Protein AF-A0A9P9IA13-F1 (afdb_monomer_lite)

Organism: NCBI:txid1079267

Sequence (174 aa):
MMLQALDARPAVLAGAAALLLTTWLVVSTIRQYVRLRHIKGPPMAGLTQAWLIRCVGSGRTHLDLWEVCQKTAPHSYMHLPFRDVARVGPNDLITSDPELMKRMLNVRTHYKRSAWYDAMRLDPTKDNVLSQRNDELHASTRSKMAAGYSGKEVDDLEPRIDARATDGKAHCEN

Structure (mmCIF, N/CA/C/O backbone):
data_AF-A0A9P9IA13-F1
#
_entry.id   AF-A0A9P9IA13-F1
#
loop_
_atom_site.group_PDB
_atom_site.id
_atom_site.type_symbol
_atom_site.label_atom_id
_atom_site.label_alt_id
_atom_site.label_comp_id
_atom_site.label_asym_id
_atom_site.label_entity_id
_atom_site.label_seq_id
_atom_site.pdbx_PDB_ins_code
_atom_site.Cartn_x
_atom_site.Cartn_y
_atom_site.Cartn_z
_atom_site.occupancy
_atom_site.B_iso_or_equiv
_atom_site.auth_seq_id
_atom_site.auth_comp_id
_atom_site.auth_asym_id
_atom_site.auth_atom_id
_atom_site.pdbx_PDB_model_num
ATOM 1 N N . MET A 1 1 ? 52.470 -23.976 -15.548 1.00 46.03 1 MET A N 1
ATOM 2 C CA . MET A 1 1 ? 51.485 -23.057 -16.165 1.00 46.03 1 MET A CA 1
ATOM 3 C C . MET A 1 1 ? 50.172 -23.799 -16.455 1.00 46.03 1 MET A C 1
ATOM 5 O O . MET A 1 1 ? 49.699 -23.806 -17.578 1.00 46.03 1 MET A O 1
ATOM 9 N N . MET A 1 2 ? 49.607 -24.488 -15.453 1.00 45.84 2 MET A N 1
ATOM 10 C CA . MET A 1 2 ? 48.517 -25.464 -15.648 1.00 45.84 2 MET A CA 1
ATOM 11 C C . MET A 1 2 ? 47.495 -25.397 -14.497 1.00 45.84 2 MET A C 1
ATOM 13 O O . MET A 1 2 ? 47.017 -26.412 -14.012 1.00 45.84 2 MET A O 1
ATOM 17 N N . LEU A 1 3 ? 47.212 -24.177 -14.021 1.00 52.53 3 LEU A N 1
ATOM 18 C CA . LEU A 1 3 ? 46.222 -23.891 -12.967 1.00 52.53 3 LEU A CA 1
ATOM 19 C C . LEU A 1 3 ? 45.273 -22.727 -13.329 1.00 52.53 3 LEU A C 1
ATOM 21 O O . LEU A 1 3 ? 44.523 -22.268 -12.480 1.00 52.53 3 LEU A O 1
ATOM 25 N N . GLN A 1 4 ? 45.264 -22.248 -14.582 1.00 52.94 4 GLN A N 1
ATOM 26 C CA . GLN A 1 4 ? 44.334 -21.190 -15.029 1.00 52.94 4 GLN A CA 1
ATOM 27 C C . GLN A 1 4 ? 42.996 -21.718 -15.576 1.00 52.94 4 GLN A C 1
ATOM 29 O O . GLN A 1 4 ? 42.112 -20.929 -15.885 1.00 52.94 4 GLN A O 1
ATOM 34 N N . ALA A 1 5 ? 42.816 -23.039 -15.659 1.00 53.25 5 ALA A N 1
ATOM 35 C CA . ALA A 1 5 ? 41.555 -23.667 -16.062 1.00 53.25 5 ALA A CA 1
ATOM 36 C C . ALA A 1 5 ? 40.706 -24.114 -14.853 1.00 53.25 5 ALA A C 1
ATOM 38 O O . ALA A 1 5 ? 39.965 -25.092 -14.938 1.00 53.25 5 ALA A O 1
ATOM 39 N N . LEU A 1 6 ? 40.835 -23.426 -13.711 1.00 56.31 6 LEU A N 1
ATOM 40 C CA . LEU A 1 6 ? 39.946 -23.592 -12.561 1.00 56.31 6 LEU A CA 1
ATOM 41 C C . LEU A 1 6 ? 38.566 -23.009 -12.910 1.00 56.31 6 LEU A C 1
ATOM 43 O O . LEU A 1 6 ? 38.300 -21.825 -12.754 1.00 56.31 6 LEU A O 1
ATOM 47 N N . ASP A 1 7 ? 37.740 -23.896 -13.455 1.00 64.06 7 ASP A N 1
ATOM 48 C CA . ASP A 1 7 ? 36.280 -23.889 -13.511 1.00 64.06 7 ASP A CA 1
ATOM 49 C C . ASP A 1 7 ? 35.609 -22.588 -14.001 1.00 64.06 7 ASP A C 1
ATOM 51 O O . ASP A 1 7 ? 35.045 -21.800 -13.247 1.00 64.06 7 ASP A O 1
ATOM 55 N N . ALA A 1 8 ? 35.585 -22.390 -15.323 1.00 65.56 8 ALA A N 1
ATOM 56 C CA . ALA A 1 8 ? 34.762 -21.355 -15.962 1.00 65.56 8 ALA A CA 1
ATOM 57 C C . ALA A 1 8 ? 33.246 -21.645 -15.861 1.00 65.56 8 ALA A C 1
ATOM 59 O O . ALA A 1 8 ? 32.423 -20.778 -16.155 1.00 65.56 8 ALA A O 1
ATOM 60 N N . ARG A 1 9 ? 32.855 -22.858 -15.440 1.00 76.44 9 ARG A N 1
ATOM 61 C CA . ARG A 1 9 ? 31.458 -23.300 -15.318 1.00 76.44 9 ARG A CA 1
ATOM 62 C C . ARG A 1 9 ? 30.640 -22.426 -14.357 1.00 76.44 9 ARG A C 1
ATOM 64 O O . ARG A 1 9 ? 29.599 -21.949 -14.798 1.00 76.44 9 ARG A O 1
ATOM 71 N N . PRO A 1 10 ? 31.066 -22.133 -13.110 1.00 82.56 10 PRO A N 1
ATOM 72 C CA . PRO A 1 10 ? 30.346 -21.212 -12.226 1.00 82.56 10 PRO A CA 1
ATOM 73 C C . PRO A 1 10 ? 30.183 -19.804 -12.813 1.00 82.56 10 PRO A C 1
ATOM 75 O O . PRO A 1 10 ? 29.113 -19.222 -12.669 1.00 82.56 10 PRO A O 1
ATOM 78 N N . ALA A 1 11 ? 31.185 -19.269 -13.518 1.00 84.38 11 ALA A N 1
ATOM 79 C CA . ALA A 1 11 ? 31.093 -17.946 -14.143 1.00 84.38 11 ALA A CA 1
ATOM 80 C C . ALA A 1 11 ? 30.086 -17.924 -15.309 1.00 84.38 11 ALA A C 1
ATOM 82 O O . ALA A 1 11 ? 29.276 -17.003 -15.417 1.00 84.38 11 ALA A O 1
ATOM 83 N N . VAL A 1 12 ? 30.084 -18.967 -16.144 1.00 88.88 12 VAL A N 1
ATOM 84 C CA . VAL A 1 12 ? 29.113 -19.137 -17.238 1.00 88.88 12 VAL A CA 1
ATOM 85 C C . VAL A 1 12 ? 27.699 -19.350 -16.691 1.00 88.88 12 VAL A C 1
ATOM 87 O O . VAL A 1 12 ? 26.754 -18.740 -17.189 1.00 88.88 12 VAL A O 1
ATOM 90 N N . LEU A 1 13 ? 27.542 -20.156 -15.635 1.00 90.19 13 LEU A N 1
ATOM 91 C CA . LEU A 1 13 ? 26.257 -20.373 -14.964 1.00 90.19 13 LEU A CA 1
ATOM 92 C C . LEU A 1 13 ? 25.731 -19.089 -14.309 1.00 90.19 13 LEU A C 1
ATOM 94 O O . LEU A 1 13 ? 24.551 -18.779 -14.451 1.00 90.19 13 LEU A O 1
ATOM 98 N N . ALA A 1 14 ? 26.594 -18.312 -13.649 1.00 91.50 14 ALA A N 1
ATOM 99 C CA . ALA A 1 14 ? 26.229 -17.024 -13.065 1.00 91.50 14 ALA A CA 1
ATOM 100 C C . ALA A 1 14 ? 25.818 -16.007 -14.142 1.00 91.50 14 ALA A C 1
ATOM 102 O O . ALA A 1 14 ? 24.799 -15.334 -13.994 1.00 91.50 14 ALA A O 1
ATOM 103 N N . GLY A 1 15 ? 26.558 -15.939 -15.253 1.00 93.31 15 GLY A N 1
ATOM 104 C CA . GLY A 1 15 ? 26.211 -15.096 -16.398 1.00 93.31 15 GLY A CA 1
ATOM 105 C C . GLY A 1 15 ? 24.869 -15.482 -17.027 1.00 93.31 15 GLY A C 1
ATOM 106 O O . GLY A 1 15 ? 24.024 -14.618 -17.262 1.00 93.31 15 GLY A O 1
ATOM 107 N N . ALA A 1 16 ? 24.627 -16.781 -17.230 1.00 93.56 16 ALA A N 1
ATOM 108 C CA . ALA A 1 16 ? 23.354 -17.289 -17.739 1.00 93.56 16 ALA A CA 1
ATOM 109 C C . ALA A 1 16 ? 22.190 -17.003 -16.775 1.00 93.56 16 ALA A C 1
ATOM 111 O O . ALA A 1 16 ? 21.125 -16.567 -17.212 1.00 93.56 16 ALA A O 1
ATOM 112 N N . ALA A 1 17 ? 22.391 -17.179 -15.466 1.00 95.12 17 ALA A N 1
ATOM 113 C CA . ALA A 1 17 ? 21.391 -16.857 -14.450 1.00 95.12 17 ALA A CA 1
ATOM 114 C C . ALA A 1 17 ? 21.066 -15.354 -14.420 1.00 95.12 17 ALA A C 1
ATOM 116 O O . ALA A 1 17 ? 19.893 -14.985 -14.367 1.00 95.12 17 ALA A O 1
ATOM 117 N N . ALA A 1 18 ? 22.075 -14.484 -14.519 1.00 95.75 18 ALA A N 1
ATOM 118 C CA . ALA A 1 18 ? 21.879 -13.038 -14.597 1.00 95.75 18 ALA A CA 1
ATOM 119 C C . ALA A 1 18 ? 21.113 -12.633 -15.870 1.00 95.75 18 ALA A C 1
ATOM 121 O O . ALA A 1 18 ? 20.184 -11.824 -15.804 1.00 95.75 18 ALA A O 1
ATOM 122 N N . LEU A 1 19 ? 21.435 -13.232 -17.021 1.00 96.44 19 LEU A N 1
ATOM 123 C CA . LEU A 1 19 ? 20.715 -13.004 -18.278 1.00 96.44 19 LEU A CA 1
ATOM 124 C C . LEU A 1 19 ? 19.248 -13.463 -18.186 1.00 96.44 19 LEU A C 1
ATOM 126 O O . LEU A 1 19 ? 18.337 -12.749 -18.604 1.00 96.44 19 LEU A O 1
ATOM 130 N N . LEU A 1 20 ? 18.997 -14.639 -17.610 1.00 97.00 20 LEU A N 1
ATOM 131 C CA . LEU A 1 20 ? 17.641 -15.150 -17.406 1.00 97.00 20 LEU A CA 1
ATOM 132 C C . LEU A 1 20 ? 16.843 -14.257 -16.451 1.00 97.00 20 LEU A C 1
ATOM 134 O O . LEU A 1 20 ? 15.703 -13.909 -16.755 1.00 97.00 20 LEU A O 1
ATOM 138 N N . LEU A 1 21 ? 17.448 -13.839 -15.337 1.00 96.50 21 LEU A N 1
ATOM 139 C CA . LEU A 1 21 ? 16.821 -12.949 -14.361 1.00 96.50 21 LEU A CA 1
ATOM 140 C C . LEU A 1 21 ? 16.475 -11.593 -14.985 1.00 96.50 21 LEU A C 1
ATOM 142 O O . LEU A 1 21 ? 15.346 -11.128 -14.855 1.00 96.50 21 LEU A O 1
ATOM 146 N N . THR A 1 22 ? 17.417 -10.973 -15.694 1.00 95.94 22 THR A N 1
ATOM 147 C CA . THR A 1 22 ? 17.199 -9.687 -16.379 1.00 95.94 22 THR A CA 1
ATOM 148 C C . THR A 1 22 ? 16.117 -9.795 -17.448 1.00 95.94 22 THR A C 1
ATOM 150 O O . THR A 1 22 ? 15.207 -8.968 -17.477 1.00 95.94 22 THR A O 1
ATOM 153 N N . THR A 1 23 ? 16.140 -10.851 -18.263 1.00 96.56 23 THR A N 1
ATOM 154 C CA . THR A 1 23 ? 15.093 -11.114 -19.261 1.00 96.56 23 THR A CA 1
ATOM 155 C C . THR A 1 23 ? 13.730 -11.283 -18.591 1.00 96.56 23 THR A C 1
ATOM 157 O O . THR A 1 23 ? 12.749 -10.669 -19.010 1.00 96.56 23 THR A O 1
ATOM 160 N N . TRP A 1 24 ? 13.653 -12.064 -17.512 1.00 96.31 24 TRP A N 1
ATOM 161 C CA . TRP A 1 24 ? 12.421 -12.257 -16.751 1.00 96.31 24 TRP A CA 1
ATOM 162 C C . TRP A 1 24 ? 11.907 -10.950 -16.127 1.00 96.31 24 TRP A C 1
ATOM 164 O O . TRP A 1 24 ? 10.710 -10.661 -16.210 1.00 96.31 24 TRP A O 1
ATOM 174 N N . LEU A 1 25 ? 12.789 -10.117 -15.569 1.00 93.88 25 LEU A N 1
ATOM 175 C CA . LEU A 1 25 ? 12.444 -8.806 -15.009 1.00 93.88 25 LEU A CA 1
ATOM 176 C C . LEU A 1 25 ? 11.920 -7.844 -16.082 1.00 93.88 25 LEU A C 1
ATOM 178 O O . LEU A 1 25 ? 10.886 -7.205 -15.886 1.00 93.88 25 LEU A O 1
ATOM 182 N N . VAL A 1 26 ? 12.579 -7.770 -17.239 1.00 94.69 26 VAL A N 1
ATOM 183 C CA . VAL A 1 26 ? 12.142 -6.924 -18.359 1.00 94.69 26 VAL A CA 1
ATOM 184 C C . VAL A 1 26 ? 10.779 -7.380 -18.868 1.00 94.69 26 VAL A C 1
ATOM 186 O O . VAL A 1 26 ? 9.844 -6.584 -18.954 1.00 94.69 26 VAL A O 1
ATOM 189 N N . VAL A 1 27 ? 10.625 -8.675 -19.143 1.00 95.56 27 VAL A N 1
ATOM 190 C CA . VAL A 1 27 ? 9.369 -9.226 -19.656 1.00 95.56 27 VAL A CA 1
ATOM 191 C C . VAL A 1 27 ? 8.233 -9.070 -18.639 1.00 95.56 27 VAL A C 1
ATOM 193 O O . VAL A 1 27 ? 7.116 -8.720 -19.023 1.00 95.56 27 VAL A O 1
ATOM 196 N N . SER A 1 28 ? 8.483 -9.301 -17.348 1.00 91.94 28 SER A N 1
ATOM 197 C CA . SER A 1 28 ? 7.466 -9.116 -16.304 1.00 91.94 28 SER A CA 1
ATOM 198 C C . SER A 1 28 ? 7.064 -7.648 -16.158 1.00 91.94 28 SER A C 1
ATOM 200 O O . SER A 1 28 ? 5.867 -7.360 -16.121 1.00 91.94 28 SER A O 1
ATOM 202 N N . THR A 1 29 ? 8.021 -6.719 -16.192 1.00 90.62 29 THR A N 1
ATOM 203 C CA . THR A 1 29 ? 7.762 -5.271 -16.142 1.00 90.62 29 THR A CA 1
ATOM 204 C C . THR A 1 29 ? 6.945 -4.812 -17.348 1.00 90.62 29 THR A C 1
ATOM 206 O O . THR A 1 29 ? 5.941 -4.120 -17.186 1.00 90.62 29 THR A O 1
ATOM 209 N N . ILE A 1 30 ? 7.306 -5.247 -18.561 1.00 92.88 30 ILE A N 1
ATOM 210 C CA . ILE A 1 30 ? 6.555 -4.928 -19.784 1.00 92.88 30 ILE A CA 1
ATOM 211 C C . ILE A 1 30 ? 5.133 -5.485 -19.696 1.00 92.88 30 ILE A C 1
ATOM 213 O O . ILE A 1 30 ? 4.178 -4.762 -19.973 1.00 92.88 30 ILE A O 1
ATOM 217 N N . ARG A 1 31 ? 4.960 -6.743 -19.270 1.00 93.38 31 ARG A N 1
ATOM 218 C CA . ARG A 1 31 ? 3.627 -7.350 -19.108 1.00 93.38 31 ARG A CA 1
ATOM 219 C C . ARG A 1 31 ? 2.769 -6.580 -18.107 1.00 93.38 31 ARG A C 1
ATOM 221 O O . ARG A 1 31 ? 1.604 -6.311 -18.392 1.00 93.38 31 ARG A O 1
ATOM 22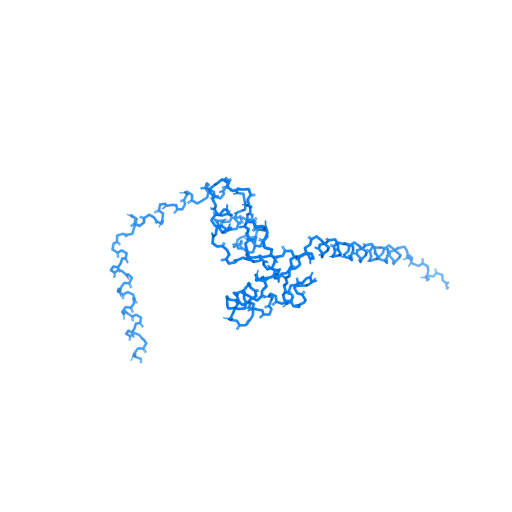8 N N . GLN A 1 32 ? 3.335 -6.194 -16.966 1.00 89.62 32 GLN A N 1
ATOM 229 C CA . GLN A 1 32 ? 2.646 -5.386 -15.956 1.00 89.62 32 GLN A CA 1
ATOM 230 C C . GLN A 1 32 ? 2.263 -4.007 -16.500 1.00 89.62 32 GLN A C 1
ATOM 232 O O . GLN A 1 32 ? 1.117 -3.579 -16.348 1.00 89.62 32 GLN A O 1
ATOM 237 N N . TYR A 1 33 ? 3.194 -3.343 -17.187 1.00 91.06 33 TYR A N 1
ATOM 238 C CA . TYR A 1 33 ? 2.957 -2.043 -17.799 1.00 91.06 33 TYR A CA 1
ATOM 239 C C . TYR A 1 33 ? 1.848 -2.115 -18.848 1.00 91.06 33 TYR A C 1
ATOM 241 O O . TYR A 1 33 ? 0.904 -1.337 -18.780 1.00 91.06 33 TYR A O 1
ATOM 249 N N . VAL A 1 34 ? 1.912 -3.074 -19.777 1.00 92.69 34 VAL A N 1
ATOM 250 C CA . VAL A 1 34 ? 0.907 -3.253 -20.836 1.00 92.69 34 VAL A CA 1
ATOM 251 C C . VAL A 1 34 ? -0.463 -3.588 -20.251 1.00 92.69 34 VAL A C 1
ATOM 253 O O . VAL A 1 34 ? -1.460 -3.054 -20.730 1.00 92.69 34 VAL A O 1
ATOM 256 N N . ARG A 1 35 ? -0.534 -4.394 -19.184 1.00 92.44 35 ARG A N 1
ATOM 257 C CA . ARG A 1 35 ? -1.800 -4.711 -18.505 1.00 92.44 35 ARG A CA 1
ATOM 258 C C . ARG A 1 35 ? -2.501 -3.460 -17.970 1.00 92.44 35 ARG A C 1
ATOM 260 O O . ARG A 1 35 ? -3.717 -3.366 -18.070 1.00 92.44 35 ARG A O 1
ATOM 267 N N . LEU A 1 36 ? -1.749 -2.506 -17.418 1.00 89.56 36 LEU A N 1
ATOM 268 C CA . LEU A 1 36 ? -2.289 -1.313 -16.752 1.00 89.56 36 LEU A CA 1
ATOM 269 C C . LEU A 1 36 ? -2.089 -0.012 -17.547 1.00 89.56 36 LEU A C 1
ATOM 271 O O . LEU A 1 36 ? -2.399 1.057 -17.036 1.00 89.56 36 LEU A O 1
ATOM 275 N N . ARG A 1 37 ? -1.614 -0.074 -18.801 1.00 87.50 37 ARG A N 1
ATOM 276 C CA . ARG A 1 37 ? -1.318 1.114 -19.634 1.00 87.50 37 ARG A CA 1
ATOM 277 C C . ARG A 1 37 ? -2.533 1.989 -19.931 1.00 87.50 37 ARG A C 1
ATOM 279 O O . ARG A 1 37 ? -2.368 3.144 -20.301 1.00 87.50 37 ARG A O 1
ATOM 286 N N . HIS A 1 38 ? -3.730 1.409 -19.858 1.00 85.62 38 HIS A N 1
ATOM 287 C CA . HIS A 1 38 ? -4.976 2.136 -20.058 1.00 85.62 38 HIS A CA 1
ATOM 288 C C . HIS A 1 38 ? -5.217 3.097 -18.883 1.00 85.62 38 HIS A C 1
ATOM 290 O O . HIS A 1 38 ? -5.672 4.220 -19.084 1.00 85.62 38 HIS A O 1
ATOM 296 N N . ILE A 1 39 ? -4.826 2.707 -17.666 1.00 88.00 39 ILE A N 1
ATOM 297 C CA . ILE A 1 39 ? -4.985 3.520 -16.461 1.00 88.00 39 ILE A CA 1
ATOM 298 C C . ILE A 1 39 ? -3.853 4.544 -16.381 1.00 88.00 39 ILE A C 1
ATOM 300 O O . ILE A 1 39 ? -2.673 4.200 -16.257 1.00 88.00 39 ILE A O 1
ATOM 304 N N . LYS A 1 40 ? -4.228 5.821 -16.451 1.00 87.62 40 LYS A N 1
ATOM 305 C CA . LYS A 1 40 ? -3.292 6.944 -16.365 1.00 87.62 40 LYS A CA 1
ATOM 306 C C . LYS A 1 40 ? -2.856 7.183 -14.918 1.00 87.62 40 LYS A C 1
ATOM 308 O O . LYS A 1 40 ? -3.547 6.824 -13.968 1.00 87.62 40 LYS A O 1
ATOM 313 N N . GLY A 1 41 ? -1.685 7.787 -14.765 1.00 89.62 41 GLY A N 1
ATOM 314 C CA . GLY A 1 41 ? -1.078 8.095 -13.478 1.00 89.62 41 GLY A CA 1
ATOM 315 C C . GLY A 1 41 ? 0.024 9.144 -13.622 1.00 89.62 41 GLY A C 1
ATOM 316 O O . GLY A 1 41 ? 0.320 9.572 -14.743 1.00 89.62 41 GLY A O 1
ATOM 317 N N . PRO A 1 42 ? 0.640 9.559 -12.508 1.00 91.00 42 PRO A N 1
ATOM 318 C CA . PRO A 1 42 ? 1.770 10.470 -12.516 1.00 91.00 42 PRO A CA 1
ATOM 319 C C . PRO A 1 42 ? 2.993 9.826 -13.196 1.00 91.00 42 PRO A C 1
ATOM 321 O O . PRO A 1 42 ? 3.056 8.599 -13.359 1.00 91.00 42 PRO A O 1
ATOM 324 N N . PRO A 1 43 ? 3.984 10.632 -13.620 1.00 86.75 43 PRO A N 1
ATOM 325 C CA . PRO A 1 43 ? 5.183 10.110 -14.263 1.00 86.75 43 PRO A CA 1
ATOM 326 C C . PRO A 1 43 ? 5.882 9.092 -13.359 1.00 86.75 43 PRO A C 1
ATOM 328 O O . PRO A 1 43 ? 5.851 9.195 -12.135 1.00 86.75 43 PRO A O 1
ATOM 331 N N . MET A 1 44 ? 6.518 8.096 -13.977 1.00 86.12 44 MET A N 1
ATOM 332 C CA . MET A 1 44 ? 7.242 7.000 -13.315 1.00 86.12 44 MET A CA 1
ATOM 333 C C . MET A 1 44 ? 6.388 6.004 -12.517 1.00 86.12 44 MET A C 1
ATOM 335 O O . MET A 1 44 ? 6.814 4.857 -12.404 1.00 86.12 44 MET A O 1
ATOM 339 N N . ALA A 1 45 ? 5.168 6.349 -12.081 1.00 89.56 45 ALA A N 1
ATOM 340 C CA . ALA A 1 45 ? 4.266 5.414 -11.392 1.00 89.56 45 ALA A CA 1
ATOM 341 C C . ALA A 1 45 ? 3.945 4.170 -12.233 1.00 89.56 45 ALA A C 1
ATOM 343 O O . ALA A 1 45 ? 3.619 3.112 -11.706 1.00 89.56 45 ALA A O 1
ATOM 344 N N . GLY A 1 46 ? 4.073 4.268 -13.559 1.00 88.50 46 GLY A N 1
ATOM 345 C CA . GLY A 1 46 ? 3.888 3.128 -14.444 1.00 88.50 46 GLY A CA 1
ATOM 346 C C . GLY A 1 46 ? 5.001 2.073 -14.402 1.00 88.50 46 GLY A C 1
ATOM 347 O O . GLY A 1 46 ? 4.763 0.928 -14.785 1.00 88.50 46 GLY A O 1
ATOM 348 N N . LEU A 1 47 ? 6.205 2.447 -13.971 1.00 89.75 47 LEU A N 1
ATOM 349 C CA . LEU A 1 47 ? 7.407 1.614 -14.065 1.00 89.75 47 LEU A CA 1
ATOM 350 C C . LEU A 1 47 ? 8.020 1.317 -12.697 1.00 89.75 47 LEU A C 1
ATOM 352 O O . LEU A 1 47 ? 8.533 0.222 -12.493 1.00 89.75 47 LEU A O 1
ATOM 356 N N . THR A 1 48 ? 7.946 2.253 -11.747 1.00 91.69 48 THR A N 1
ATOM 357 C CA . THR A 1 48 ? 8.557 2.108 -10.421 1.00 91.69 48 THR A CA 1
ATOM 358 C C . THR A 1 48 ? 7.665 2.669 -9.313 1.00 91.69 48 THR A C 1
ATOM 360 O O . THR A 1 48 ? 6.787 3.496 -9.548 1.00 91.69 48 THR A O 1
ATOM 363 N N . GLN A 1 49 ? 7.921 2.242 -8.073 1.00 92.25 49 GLN A N 1
ATOM 364 C CA . GLN A 1 49 ? 7.262 2.765 -6.865 1.00 92.25 49 GLN A CA 1
ATOM 365 C C . GLN A 1 49 ? 7.801 4.136 -6.424 1.00 92.25 49 GLN A C 1
ATOM 367 O O . GLN A 1 49 ? 7.380 4.665 -5.398 1.00 92.25 49 GLN A O 1
ATOM 372 N N . ALA A 1 50 ? 8.753 4.717 -7.162 1.00 94.19 50 ALA A N 1
ATOM 373 C CA . ALA A 1 50 ? 9.478 5.912 -6.732 1.00 94.19 50 ALA A CA 1
ATOM 374 C C . ALA A 1 50 ? 8.543 7.098 -6.461 1.00 94.19 50 ALA A C 1
ATOM 376 O O . ALA A 1 50 ? 8.737 7.829 -5.491 1.00 94.19 50 ALA A O 1
ATOM 377 N N . TRP A 1 51 ? 7.503 7.256 -7.287 1.00 94.75 51 TRP A N 1
ATOM 378 C CA . TRP A 1 51 ? 6.511 8.307 -7.091 1.00 94.75 51 TRP A CA 1
ATOM 379 C C . TRP A 1 51 ? 5.770 8.142 -5.756 1.00 94.75 51 TRP A C 1
ATOM 381 O O . TRP A 1 51 ? 5.735 9.081 -4.963 1.00 94.75 51 TRP A O 1
ATOM 391 N N . LEU A 1 52 ? 5.262 6.939 -5.466 1.00 93.81 52 LEU A N 1
ATOM 392 C CA . LEU A 1 52 ? 4.527 6.657 -4.233 1.00 93.81 52 LEU A CA 1
ATOM 393 C C . LEU A 1 52 ? 5.417 6.803 -2.991 1.00 93.81 52 LEU A C 1
ATOM 395 O O . LEU A 1 52 ? 4.993 7.406 -2.009 1.00 93.81 52 LEU A O 1
ATOM 399 N N . ILE A 1 53 ? 6.663 6.321 -3.047 1.00 94.56 53 ILE A N 1
ATOM 400 C CA . ILE A 1 53 ? 7.638 6.464 -1.952 1.00 94.56 53 ILE A CA 1
ATOM 401 C C . ILE A 1 53 ? 7.900 7.945 -1.650 1.00 94.56 53 ILE A C 1
ATOM 403 O O . ILE A 1 53 ? 7.892 8.346 -0.486 1.00 94.56 53 ILE A O 1
ATOM 407 N N . ARG A 1 54 ? 8.072 8.776 -2.688 1.00 95.00 54 ARG A N 1
ATOM 408 C CA . ARG A 1 54 ? 8.233 10.229 -2.530 1.00 95.00 54 ARG A CA 1
ATOM 409 C C . ARG A 1 54 ? 7.012 10.856 -1.857 1.00 95.00 54 ARG A C 1
ATOM 411 O O . ARG A 1 54 ? 7.173 11.676 -0.959 1.00 95.00 54 ARG A O 1
ATOM 418 N N . CYS A 1 55 ? 5.807 10.472 -2.277 1.00 94.75 55 CYS A N 1
ATOM 419 C CA . CYS A 1 55 ? 4.565 10.967 -1.687 1.00 94.75 55 CYS A CA 1
ATOM 420 C C . CYS A 1 55 ? 4.462 10.586 -0.208 1.00 94.75 55 CYS A C 1
ATOM 422 O O . CYS A 1 55 ? 4.211 11.464 0.614 1.00 94.75 55 CYS A O 1
ATOM 424 N N . VAL A 1 56 ? 4.752 9.328 0.143 1.00 93.81 56 VAL A N 1
ATOM 425 C CA . VAL A 1 56 ? 4.770 8.847 1.536 1.00 93.81 56 VAL A CA 1
ATOM 426 C C . VAL A 1 56 ? 5.764 9.635 2.392 1.00 93.81 56 VAL A C 1
ATOM 428 O O . VAL A 1 56 ? 5.418 10.059 3.491 1.00 93.81 56 VAL A O 1
ATOM 431 N N . GLY A 1 57 ? 6.968 9.895 1.876 1.00 95.69 57 GLY A N 1
ATOM 432 C CA . GLY A 1 57 ? 7.992 10.671 2.582 1.00 95.69 57 GLY A CA 1
ATOM 433 C C . GLY A 1 57 ? 7.706 12.174 2.696 1.00 95.69 57 GLY A C 1
ATOM 434 O O . GLY A 1 57 ? 8.365 12.855 3.473 1.00 95.69 57 GLY A O 1
ATOM 435 N N . SER A 1 58 ? 6.738 12.711 1.946 1.00 93.75 58 SER A N 1
ATOM 436 C CA . SER A 1 58 ? 6.451 14.155 1.907 1.00 93.75 58 SER A CA 1
ATOM 437 C C . SER A 1 58 ? 5.602 14.670 3.077 1.00 93.75 58 SER A C 1
ATOM 439 O O . SER A 1 58 ? 5.459 15.880 3.240 1.00 93.75 58 SER A O 1
ATOM 441 N N . GLY A 1 59 ? 4.957 13.777 3.837 1.00 94.50 59 GLY A N 1
ATOM 442 C CA . GLY A 1 59 ? 3.951 14.140 4.846 1.00 94.50 59 GLY A CA 1
ATOM 443 C C . GLY A 1 59 ? 2.610 14.625 4.270 1.00 94.50 59 GLY A C 1
ATOM 444 O O . GLY A 1 5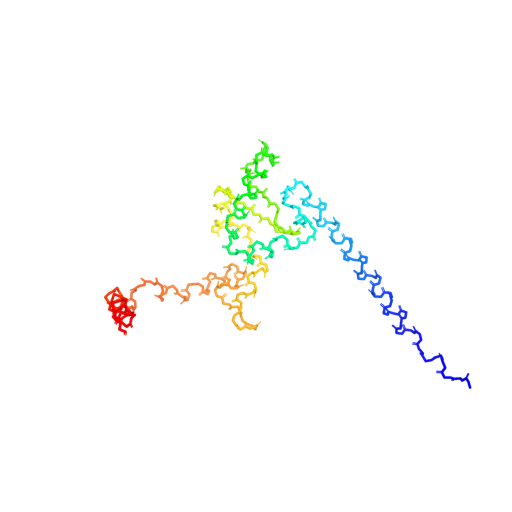9 ? 1.667 14.866 5.021 1.00 94.50 59 GLY A O 1
ATOM 445 N N . ARG A 1 60 ? 2.482 14.734 2.940 1.00 95.44 60 ARG A N 1
ATOM 446 C CA . ARG A 1 60 ? 1.274 15.193 2.229 1.00 95.44 60 ARG A CA 1
ATOM 447 C C . ARG A 1 60 ? 0.649 14.108 1.353 1.00 95.44 60 ARG A C 1
ATOM 449 O O . ARG A 1 60 ? -0.127 14.412 0.453 1.00 95.44 60 ARG A O 1
ATOM 456 N N . THR A 1 61 ? 0.937 12.838 1.635 1.00 94.62 61 THR A N 1
ATOM 457 C CA . THR A 1 61 ? 0.524 11.679 0.827 1.00 94.62 61 THR A CA 1
ATOM 458 C C . THR A 1 61 ? -0.958 11.690 0.470 1.00 94.62 61 THR A C 1
ATOM 460 O O . THR A 1 61 ? -1.311 11.446 -0.674 1.00 94.62 61 THR A O 1
ATOM 463 N N . HIS A 1 62 ? -1.834 11.996 1.429 1.00 92.50 62 HIS A N 1
ATOM 464 C CA . HIS A 1 62 ? -3.281 12.024 1.210 1.00 92.50 62 HIS A CA 1
ATOM 465 C C . HIS A 1 62 ? -3.705 13.100 0.194 1.00 92.50 62 HIS A C 1
ATOM 467 O O . HIS A 1 62 ? -4.609 12.851 -0.598 1.00 92.50 62 HIS A O 1
ATOM 473 N N . LEU A 1 63 ? -3.025 14.254 0.172 1.00 95.06 63 LEU A N 1
ATOM 474 C CA . LEU A 1 63 ? -3.256 15.314 -0.813 1.00 95.06 63 LEU A CA 1
ATOM 475 C C . LEU A 1 63 ? -2.696 14.922 -2.177 1.00 95.06 63 LEU A C 1
ATOM 477 O O . LEU A 1 63 ? -3.404 15.039 -3.166 1.00 95.06 63 LEU A O 1
ATOM 481 N N . ASP A 1 64 ? -1.469 14.399 -2.228 1.00 94.44 64 ASP A N 1
ATOM 482 C CA . ASP A 1 64 ? -0.839 13.963 -3.482 1.00 94.44 64 ASP A CA 1
ATOM 483 C C . ASP A 1 64 ? -1.675 12.881 -4.186 1.00 94.44 64 ASP A C 1
ATOM 485 O O . ASP A 1 64 ? -1.885 12.918 -5.399 1.00 94.44 64 ASP A O 1
ATOM 489 N N . LEU A 1 65 ? -2.179 11.921 -3.409 1.00 92.88 65 LEU A N 1
ATOM 490 C CA . LEU A 1 65 ? -3.055 10.852 -3.873 1.00 92.88 65 LEU A CA 1
ATOM 491 C C . LEU A 1 65 ? -4.408 11.391 -4.357 1.00 92.88 65 LEU A C 1
ATOM 493 O O . LEU A 1 65 ? -4.853 11.021 -5.444 1.00 92.88 65 LEU A O 1
ATOM 497 N N . TRP A 1 66 ? -5.025 12.299 -3.596 1.00 91.38 66 TRP A N 1
ATOM 498 C CA . TRP A 1 66 ? -6.266 12.966 -3.993 1.00 91.38 66 TRP A CA 1
ATOM 499 C C . TRP A 1 66 ? -6.092 13.784 -5.279 1.00 91.38 66 TRP A C 1
ATOM 501 O O . TRP A 1 66 ? -6.887 13.659 -6.206 1.00 91.38 66 TRP A O 1
ATOM 511 N N . GLU A 1 67 ? -5.021 14.570 -5.392 1.00 91.81 67 GLU A N 1
ATOM 512 C CA . GLU A 1 67 ? -4.724 15.363 -6.585 1.00 91.81 67 GLU A CA 1
ATOM 513 C C . GLU A 1 67 ? -4.533 14.490 -7.826 1.00 91.81 67 GLU A C 1
ATOM 515 O O . GLU A 1 67 ? -4.951 14.873 -8.919 1.00 91.81 67 GLU A O 1
ATOM 520 N N . VAL A 1 68 ? -3.893 13.327 -7.680 1.00 91.50 68 VAL A N 1
ATOM 521 C CA . VAL A 1 68 ? -3.715 12.383 -8.786 1.00 91.50 68 VAL A CA 1
ATOM 522 C C . VAL A 1 68 ? -5.054 11.851 -9.266 1.00 91.50 68 VAL A C 1
ATOM 524 O O . VAL A 1 68 ? -5.288 11.873 -10.476 1.00 91.50 68 VAL A O 1
ATOM 527 N N . CYS A 1 69 ? -5.939 11.442 -8.357 1.00 88.56 69 CYS A N 1
ATOM 528 C CA . CYS A 1 69 ? -7.304 11.069 -8.715 1.00 88.56 69 CYS A CA 1
ATOM 529 C C . CYS A 1 69 ? -7.998 12.214 -9.463 1.00 88.56 69 CYS A C 1
ATOM 531 O O . CYS A 1 69 ? -8.348 12.065 -10.629 1.00 88.56 69 CYS A O 1
ATOM 533 N N . GLN A 1 70 ? -8.041 13.417 -8.885 1.00 85.38 70 GLN A N 1
ATOM 534 C CA . GLN A 1 70 ? -8.709 14.579 -9.486 1.00 85.38 70 GLN A CA 1
ATOM 535 C C . GLN A 1 70 ? -8.167 14.959 -10.874 1.00 85.38 70 GLN A C 1
ATOM 537 O O . GLN A 1 70 ? -8.932 15.366 -11.747 1.00 85.38 70 GLN A O 1
ATOM 542 N N . LYS A 1 71 ? -6.854 14.834 -11.105 1.00 85.19 71 LYS A N 1
ATOM 543 C CA . LYS A 1 71 ? -6.216 15.165 -12.393 1.00 85.19 71 LYS A CA 1
ATOM 544 C C . LYS A 1 71 ? -6.413 14.077 -13.452 1.00 85.19 71 LYS A C 1
ATOM 546 O O . LYS A 1 71 ? -6.418 14.382 -14.643 1.00 85.19 71 LYS A O 1
ATOM 551 N N . THR A 1 72 ? -6.540 12.813 -13.048 1.00 76.75 72 THR A N 1
ATOM 552 C CA . THR A 1 72 ? -6.616 11.670 -13.978 1.00 76.75 72 THR A CA 1
ATOM 553 C C . THR A 1 72 ? -8.045 11.169 -14.214 1.00 76.75 72 THR A C 1
ATOM 555 O O . THR A 1 72 ? -8.333 10.685 -15.312 1.00 76.75 72 THR A O 1
ATOM 558 N N . ALA A 1 73 ? -8.958 11.366 -13.257 1.00 61.91 73 ALA A N 1
ATOM 559 C CA . ALA A 1 73 ? -10.371 10.983 -13.311 1.00 61.91 73 ALA A CA 1
ATOM 560 C C . ALA A 1 73 ? -11.166 11.565 -14.493 1.00 61.91 73 ALA A C 1
ATOM 562 O O . ALA A 1 73 ? -11.882 10.793 -15.135 1.00 61.91 73 ALA A O 1
ATOM 563 N N . PRO A 1 74 ? -11.037 12.860 -14.872 1.00 59.47 74 PRO A N 1
ATOM 564 C CA . PRO A 1 74 ? -11.887 13.461 -15.908 1.00 59.47 74 PRO A CA 1
ATOM 565 C C . PRO A 1 74 ? -11.753 12.787 -17.279 1.00 59.47 74 PRO A C 1
ATOM 567 O O . PRO A 1 74 ? -12.654 12.865 -18.109 1.00 59.47 74 PRO A O 1
ATOM 570 N N . HIS A 1 75 ? -10.628 12.112 -17.517 1.00 52.94 75 HIS A N 1
ATOM 571 C CA . HIS A 1 75 ? -10.286 11.489 -18.792 1.00 52.94 75 HIS A CA 1
ATOM 572 C C . HIS A 1 75 ? -10.224 9.967 -18.743 1.00 52.94 75 HIS A C 1
ATOM 574 O O . HIS A 1 75 ? -9.889 9.365 -19.765 1.00 52.94 75 HIS A O 1
ATOM 580 N N . SER A 1 76 ? -10.466 9.353 -17.581 1.00 54.03 76 SER A N 1
ATOM 581 C CA . SER A 1 76 ? -10.166 7.936 -17.420 1.00 54.03 76 SER A CA 1
ATOM 582 C C . SER A 1 76 ? -11.192 7.106 -18.192 1.00 54.03 76 SER A C 1
ATOM 584 O O . SER A 1 76 ? -10.784 6.461 -19.148 1.00 54.03 76 SER A O 1
ATOM 586 N N . TYR A 1 77 ? -12.508 7.180 -17.915 1.00 54.44 77 TYR A N 1
ATOM 587 C CA . TYR A 1 77 ? -13.495 6.347 -18.630 1.00 54.44 77 TYR A CA 1
ATOM 588 C C . TYR A 1 77 ? -14.929 6.907 -18.587 1.00 54.44 77 TYR A C 1
ATOM 590 O O . TYR A 1 77 ? -15.623 6.780 -17.585 1.00 54.44 77 TYR A O 1
ATOM 598 N N . MET A 1 78 ? -15.416 7.473 -19.700 1.00 50.00 78 MET A N 1
ATOM 599 C CA . MET A 1 78 ? -16.782 8.032 -19.796 1.00 50.00 78 MET A CA 1
ATOM 600 C C . MET A 1 78 ? -17.901 6.967 -19.824 1.00 50.00 78 MET A C 1
ATOM 602 O O . MET A 1 78 ? -19.060 7.295 -19.601 1.00 50.00 78 MET A O 1
ATOM 606 N N . HIS A 1 79 ? -17.569 5.698 -20.086 1.00 55.56 79 HIS A N 1
ATOM 607 C CA . HIS A 1 79 ? -18.529 4.601 -20.300 1.00 55.56 79 HIS A CA 1
ATOM 608 C C . HIS A 1 79 ? -18.427 3.457 -19.272 1.00 55.56 79 HIS A C 1
ATOM 610 O O . HIS A 1 79 ? -19.128 2.457 -19.405 1.00 55.56 79 HIS A O 1
ATOM 616 N N . LEU A 1 80 ? -17.555 3.567 -18.263 1.00 56.41 80 LEU A N 1
ATOM 617 C CA . LEU A 1 80 ? -17.414 2.564 -17.201 1.00 56.41 80 LEU A CA 1
ATOM 618 C C . LEU A 1 80 ? -18.116 3.043 -15.918 1.00 56.41 80 LEU A C 1
ATOM 620 O O . LEU A 1 80 ? -18.140 4.243 -15.648 1.00 56.41 80 LEU A O 1
ATOM 624 N N . PRO A 1 81 ? -18.660 2.124 -15.097 1.00 56.47 81 PRO A N 1
ATOM 625 C CA . PRO A 1 81 ? -19.386 2.476 -13.876 1.00 56.47 81 PRO A CA 1
ATOM 626 C C . PRO A 1 81 ? -18.495 3.049 -12.761 1.00 56.47 81 PRO A C 1
ATOM 628 O O . PRO A 1 81 ? -19.029 3.591 -11.802 1.00 56.47 81 PRO A O 1
ATOM 631 N N . PHE A 1 82 ? -17.164 2.949 -12.879 1.00 59.84 82 PHE A N 1
ATOM 632 C CA . PHE A 1 82 ? -16.205 3.429 -11.878 1.00 59.84 82 PHE A CA 1
ATOM 633 C C . PHE A 1 82 ? -15.393 4.582 -12.461 1.00 59.84 82 PHE A C 1
ATOM 635 O O . PHE A 1 82 ? -14.631 4.393 -13.412 1.00 59.84 82 PHE A O 1
ATOM 642 N N . ARG A 1 83 ? -15.617 5.789 -11.935 1.00 60.62 83 ARG A N 1
ATOM 643 C CA . ARG A 1 83 ? -15.253 7.046 -12.621 1.00 60.62 83 ARG A CA 1
ATOM 644 C C . ARG A 1 83 ? -13.858 7.559 -12.275 1.00 60.62 83 ARG A C 1
ATOM 646 O O . ARG A 1 83 ? -13.341 8.416 -12.982 1.00 60.62 83 ARG A O 1
ATOM 653 N N . ASP A 1 84 ? -13.244 7.032 -11.223 1.00 76.06 84 ASP A N 1
ATOM 654 C CA . ASP A 1 84 ? -12.046 7.634 -10.650 1.00 76.06 84 ASP A CA 1
ATOM 655 C C . ASP A 1 84 ? -11.065 6.566 -10.168 1.00 76.06 84 ASP A C 1
ATOM 657 O O . ASP A 1 84 ? -11.068 6.172 -9.004 1.00 76.06 84 ASP A O 1
ATOM 661 N N . VAL A 1 85 ? -10.268 6.034 -11.097 1.00 87.12 85 VAL A N 1
ATOM 662 C CA . VAL A 1 85 ? -9.155 5.135 -10.780 1.00 87.12 85 VAL A CA 1
ATOM 663 C C . VAL A 1 85 ? -7.895 5.665 -11.441 1.00 87.12 85 VAL A C 1
ATOM 665 O O . VAL A 1 85 ? -7.851 5.855 -12.662 1.00 87.12 85 VAL A O 1
ATOM 668 N N . ALA A 1 86 ? -6.865 5.854 -10.626 1.00 90.56 86 ALA A N 1
ATOM 669 C CA . ALA A 1 86 ? -5.567 6.351 -11.034 1.00 90.56 86 ALA A CA 1
ATOM 670 C C . ALA A 1 86 ? -4.469 5.349 -10.680 1.00 90.56 86 ALA A C 1
ATOM 672 O O . ALA A 1 86 ? -4.539 4.631 -9.682 1.00 90.56 86 ALA A O 1
ATOM 673 N N . ARG A 1 87 ? -3.423 5.298 -11.500 1.00 92.0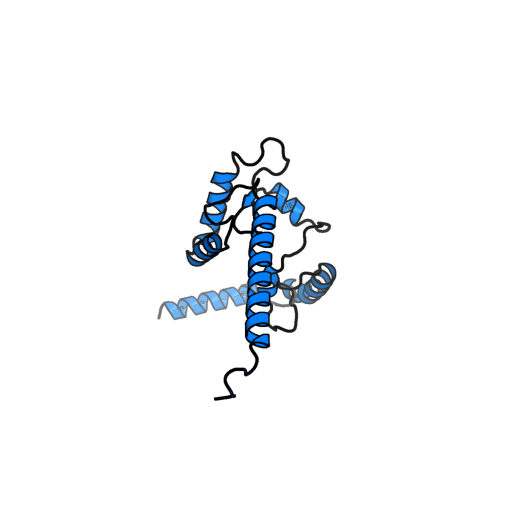0 87 ARG A N 1
ATOM 674 C CA . ARG A 1 87 ? -2.256 4.454 -11.244 1.00 92.00 87 ARG A CA 1
ATOM 675 C C . ARG A 1 87 ? -1.262 5.195 -10.359 1.00 92.00 87 ARG A C 1
ATOM 677 O O . ARG A 1 87 ? -0.870 6.298 -10.711 1.00 92.00 87 ARG A O 1
ATOM 684 N N . VAL A 1 88 ? -0.818 4.586 -9.261 1.00 93.44 88 VAL A N 1
ATOM 685 C CA . VAL A 1 88 ? 0.160 5.176 -8.316 1.00 93.44 88 VAL A CA 1
ATOM 686 C C . VAL A 1 88 ? 1.433 4.345 -8.159 1.00 93.44 88 VAL A C 1
ATOM 688 O O . VAL A 1 88 ? 2.443 4.857 -7.683 1.00 93.44 88 VAL A O 1
ATOM 691 N N . GLY A 1 89 ? 1.419 3.104 -8.646 1.00 92.75 89 GLY A N 1
ATOM 692 C CA . GLY A 1 89 ? 2.598 2.252 -8.758 1.00 92.75 89 GLY A CA 1
ATOM 693 C C . GLY A 1 89 ? 2.469 1.223 -9.889 1.00 92.75 89 GLY A C 1
ATOM 694 O O . GLY A 1 89 ? 1.421 1.123 -10.542 1.00 92.75 89 GLY A O 1
ATOM 695 N N . PRO A 1 90 ? 3.521 0.419 -10.140 1.00 92.12 90 PRO A N 1
ATOM 696 C CA . PRO A 1 90 ? 3.529 -0.615 -11.166 1.00 92.12 90 PRO A CA 1
ATOM 697 C C . PRO A 1 90 ? 2.308 -1.529 -11.134 1.00 92.12 90 PRO A C 1
ATOM 699 O O . PRO A 1 90 ? 1.776 -1.835 -12.199 1.00 92.12 90 PRO A O 1
ATOM 702 N N . ASN A 1 91 ? 1.845 -1.908 -9.940 1.00 92.06 91 ASN A N 1
ATOM 703 C CA . ASN A 1 91 ? 0.664 -2.746 -9.722 1.00 92.06 91 ASN A CA 1
ATOM 704 C C . ASN A 1 91 ? -0.345 -2.122 -8.745 1.00 92.06 91 ASN A C 1
ATOM 706 O O . ASN A 1 91 ? -1.278 -2.807 -8.332 1.00 92.06 91 ASN A O 1
ATOM 710 N N . ASP A 1 92 ? -0.169 -0.847 -8.397 1.00 91.88 92 ASP A N 1
ATOM 711 C CA . ASP A 1 92 ? -0.962 -0.174 -7.373 1.00 91.88 92 ASP A CA 1
ATOM 712 C C . ASP A 1 92 ? -1.839 0.898 -8.002 1.00 91.88 92 ASP A C 1
ATOM 714 O O . ASP A 1 92 ? -1.380 1.757 -8.767 1.00 91.88 92 ASP A O 1
ATOM 718 N N . LEU A 1 93 ? -3.121 0.812 -7.670 1.00 92.12 93 LEU A N 1
ATOM 719 C CA . LEU A 1 93 ? -4.169 1.704 -8.130 1.00 92.12 93 LEU A CA 1
ATOM 720 C C . LEU A 1 93 ? -4.803 2.379 -6.923 1.00 92.12 93 LEU A C 1
ATOM 722 O O . LEU A 1 93 ? -4.921 1.777 -5.855 1.00 92.12 93 LEU A O 1
ATOM 726 N N . ILE A 1 94 ? -5.246 3.608 -7.124 1.00 9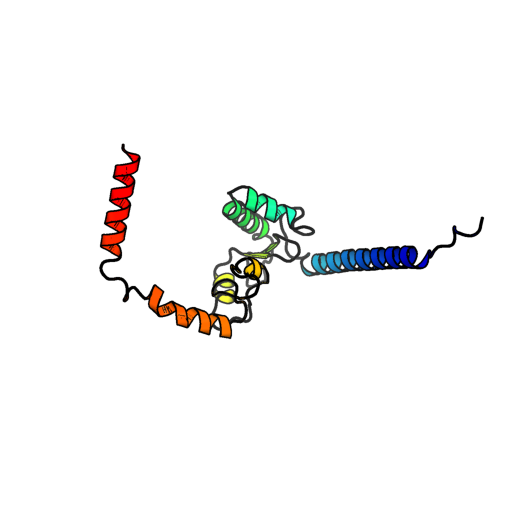1.81 94 ILE A N 1
ATOM 727 C CA . ILE A 1 94 ? -6.002 4.368 -6.142 1.00 91.81 94 ILE A CA 1
ATOM 728 C C . ILE A 1 94 ? -7.322 4.830 -6.738 1.00 91.81 94 ILE A C 1
ATOM 730 O O . ILE A 1 94 ? -7.435 5.009 -7.949 1.00 91.81 94 ILE A O 1
ATOM 734 N N . THR A 1 95 ? -8.318 5.002 -5.877 1.00 89.94 95 THR A N 1
ATOM 735 C CA . THR A 1 95 ? -9.632 5.513 -6.239 1.00 89.94 95 THR A CA 1
ATOM 736 C C . THR A 1 95 ? -10.147 6.472 -5.173 1.00 89.94 95 THR A C 1
ATOM 738 O O . THR A 1 95 ? -9.921 6.244 -3.985 1.00 89.94 95 THR A O 1
ATOM 741 N N . SER A 1 96 ? -10.852 7.519 -5.602 1.00 88.25 96 SER A N 1
ATOM 742 C CA . SER A 1 96 ? -11.718 8.350 -4.747 1.00 88.25 96 SER A CA 1
ATOM 743 C C . SER A 1 96 ? -13.208 8.135 -5.025 1.00 88.25 96 SER A C 1
ATOM 745 O O . SER A 1 96 ? -14.040 8.885 -4.520 1.00 88.25 96 SER A O 1
ATOM 747 N N . ASP A 1 97 ? -13.566 7.108 -5.800 1.00 87.94 97 ASP A N 1
ATOM 748 C CA . ASP A 1 97 ? -14.957 6.778 -6.098 1.00 87.94 97 ASP A CA 1
ATOM 749 C C . ASP A 1 97 ? -15.616 6.081 -4.888 1.00 87.94 97 ASP A C 1
ATOM 751 O O . ASP A 1 97 ? -15.274 4.932 -4.572 1.00 87.94 97 ASP A O 1
ATOM 755 N N . PRO A 1 98 ? -16.581 6.730 -4.207 1.00 87.94 98 PRO A N 1
ATOM 756 C CA . PRO A 1 98 ? -17.220 6.154 -3.031 1.00 87.94 98 PRO A CA 1
ATOM 757 C C . PRO A 1 98 ? -18.024 4.890 -3.357 1.00 87.94 98 PRO A C 1
ATOM 759 O O . PRO A 1 98 ? -18.119 4.003 -2.509 1.00 87.94 98 PRO A O 1
ATOM 762 N N . GLU A 1 99 ? -18.582 4.763 -4.563 1.00 87.94 99 GLU A N 1
ATOM 763 C CA . GLU A 1 99 ? -19.346 3.574 -4.953 1.00 87.94 99 GLU A CA 1
ATOM 764 C C . GLU A 1 99 ? -18.420 2.379 -5.196 1.00 87.94 99 GLU A C 1
ATOM 766 O O . GLU A 1 99 ? -18.708 1.261 -4.750 1.00 87.94 99 GLU A O 1
ATOM 771 N N . LEU A 1 100 ? -17.252 2.611 -5.806 1.00 87.94 100 LEU A N 1
ATOM 772 C CA . LEU A 1 100 ? -16.223 1.577 -5.917 1.00 87.94 100 LEU A CA 1
ATOM 773 C C . LEU A 1 100 ? -15.713 1.152 -4.536 1.00 87.94 100 LEU A C 1
ATOM 775 O O . LEU A 1 100 ? -15.597 -0.047 -4.275 1.00 87.94 100 LEU A O 1
ATOM 779 N N . MET A 1 101 ? -15.460 2.104 -3.634 1.00 90.69 101 MET A N 1
ATOM 780 C CA . MET A 1 101 ? -15.030 1.796 -2.269 1.00 90.69 101 MET A CA 1
ATOM 781 C C . MET A 1 101 ? -16.061 0.945 -1.521 1.00 90.69 101 MET A C 1
ATOM 783 O O . MET A 1 101 ? -15.701 -0.087 -0.954 1.00 90.69 101 MET A O 1
ATOM 787 N N . LYS A 1 102 ? -17.348 1.315 -1.563 1.00 91.31 102 LYS A N 1
ATOM 788 C CA . LYS A 1 102 ? -18.432 0.518 -0.961 1.00 91.31 102 LYS A CA 1
ATOM 789 C C . LYS A 1 102 ? -18.479 -0.893 -1.540 1.00 91.31 102 LYS A C 1
ATOM 791 O O . LYS A 1 102 ? -18.603 -1.861 -0.792 1.00 91.31 102 LYS A O 1
ATOM 796 N N . ARG A 1 103 ? -18.344 -1.027 -2.864 1.00 90.94 103 ARG A N 1
ATOM 797 C CA . ARG A 1 103 ? -18.315 -2.331 -3.541 1.00 90.94 103 ARG A CA 1
ATOM 798 C C . ARG A 1 103 ? -17.127 -3.178 -3.088 1.00 90.94 103 ARG A C 1
ATOM 800 O O . ARG A 1 103 ? -17.305 -4.361 -2.810 1.00 90.94 103 ARG A O 1
ATOM 807 N N . MET A 1 104 ? -15.936 -2.585 -3.013 1.00 92.25 104 MET A N 1
ATOM 808 C CA . MET A 1 104 ? -14.715 -3.272 -2.590 1.00 92.25 104 MET A CA 1
ATOM 809 C C . MET A 1 104 ? -14.776 -3.716 -1.129 1.00 92.25 104 MET A C 1
ATOM 811 O O . MET A 1 104 ? -14.311 -4.811 -0.836 1.00 92.25 104 MET A O 1
ATOM 815 N N . LEU A 1 105 ? -15.360 -2.904 -0.242 1.00 91.81 105 LEU A N 1
ATOM 816 C CA . LEU A 1 105 ? -15.404 -3.131 1.209 1.00 91.81 105 LEU A CA 1
ATOM 817 C C . LEU A 1 105 ? -16.635 -3.924 1.690 1.00 91.81 105 LEU A C 1
ATOM 819 O O . LEU A 1 105 ? -16.820 -4.106 2.893 1.00 91.81 105 LEU A O 1
ATOM 823 N N . ASN A 1 106 ? -17.487 -4.397 0.778 1.00 93.06 106 ASN A N 1
ATOM 824 C CA . ASN A 1 106 ? -18.679 -5.167 1.127 1.00 93.06 106 ASN A CA 1
ATOM 825 C C . ASN A 1 106 ? -18.325 -6.539 1.749 1.00 93.06 106 ASN A C 1
ATOM 827 O O . ASN A 1 106 ? -17.337 -7.165 1.381 1.00 93.06 106 ASN A O 1
ATOM 831 N N . VAL A 1 107 ? -19.181 -7.063 2.633 1.00 85.62 107 VAL A N 1
ATOM 832 C CA . VAL A 1 107 ? -18.980 -8.300 3.420 1.00 85.62 107 VAL A CA 1
ATOM 833 C C . VAL A 1 107 ? -18.752 -9.553 2.556 1.00 85.62 107 VAL A C 1
ATOM 835 O O . VAL A 1 107 ? -18.130 -10.507 3.008 1.00 85.62 107 VAL A O 1
ATOM 838 N N . ARG A 1 108 ? -19.243 -9.568 1.309 1.00 85.69 108 ARG A N 1
ATOM 839 C CA . ARG A 1 108 ? -19.110 -10.696 0.358 1.00 85.69 108 ARG A CA 1
ATOM 840 C C . ARG A 1 108 ? -18.353 -10.319 -0.913 1.00 85.69 108 ARG A C 1
ATOM 842 O O . ARG A 1 108 ? -18.624 -10.821 -1.999 1.00 85.69 108 ARG A O 1
ATOM 849 N N . THR A 1 109 ? -17.452 -9.361 -0.780 1.00 91.62 109 THR A N 1
ATOM 850 C CA . THR A 1 109 ? -16.584 -8.913 -1.858 1.00 91.62 109 THR A CA 1
ATOM 851 C C . THR A 1 109 ? -15.616 -10.017 -2.299 1.00 91.62 109 THR A C 1
ATOM 853 O O . THR A 1 109 ? -15.144 -10.810 -1.490 1.00 91.62 109 THR A O 1
ATOM 856 N N . HIS A 1 110 ? -15.282 -10.057 -3.591 1.00 90.38 110 HIS A N 1
ATOM 857 C CA . HIS A 1 110 ? -14.169 -10.878 -4.086 1.00 90.38 110 HIS A CA 1
ATOM 858 C C . HIS A 1 110 ? -12.815 -10.162 -3.955 1.00 90.38 110 HIS A C 1
ATOM 860 O O . HIS A 1 110 ? -11.770 -10.764 -4.208 1.00 90.38 110 HIS A O 1
ATOM 866 N N . TY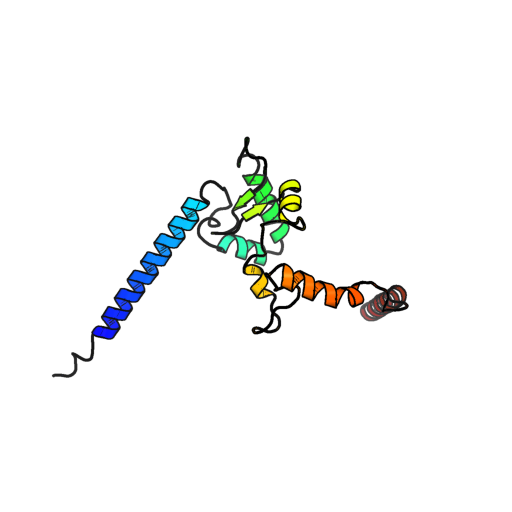R A 1 111 ? -12.820 -8.877 -3.587 1.00 91.81 111 TYR A N 1
ATOM 867 C CA . TYR A 1 111 ? -11.600 -8.113 -3.369 1.00 91.81 111 TYR A CA 1
ATOM 868 C C . TYR A 1 111 ? -10.938 -8.560 -2.064 1.00 91.81 111 TYR A C 1
ATOM 870 O O . TYR A 1 111 ? -11.537 -8.483 -0.998 1.00 91.81 111 TYR A O 1
ATOM 878 N N . LYS A 1 112 ? -9.683 -9.007 -2.149 1.00 92.12 112 LYS A N 1
ATOM 879 C CA . LYS A 1 112 ? -8.904 -9.448 -0.986 1.00 92.12 112 LYS A CA 1
ATOM 880 C C . LYS A 1 112 ? -7.858 -8.423 -0.585 1.00 92.12 112 LYS A C 1
ATOM 882 O O . LYS A 1 112 ? -7.364 -7.662 -1.420 1.00 92.12 112 LYS A O 1
ATOM 887 N N . ARG A 1 113 ? -7.463 -8.461 0.689 1.00 91.88 113 ARG A N 1
ATOM 888 C CA . ARG A 1 113 ? -6.327 -7.681 1.190 1.00 91.88 113 ARG A CA 1
ATOM 889 C C . ARG A 1 113 ? -5.047 -8.035 0.431 1.00 91.88 113 ARG A C 1
ATOM 891 O O . ARG A 1 113 ? -4.706 -9.208 0.233 1.00 91.88 113 ARG A O 1
ATOM 898 N N . SER A 1 114 ? -4.332 -6.999 0.008 1.00 92.06 114 SER A N 1
ATOM 899 C CA . SER A 1 114 ? -3.078 -7.132 -0.729 1.00 92.06 114 SER A CA 1
ATOM 900 C C . SER A 1 114 ? -1.940 -7.619 0.174 1.00 92.06 114 SER A C 1
ATOM 902 O O . SER A 1 114 ? -2.042 -7.599 1.401 1.00 92.06 114 SER A O 1
ATOM 904 N N . ALA A 1 115 ? -0.828 -8.021 -0.445 1.00 93.19 115 ALA A N 1
ATOM 905 C CA . ALA A 1 115 ? 0.403 -8.373 0.267 1.00 93.19 115 ALA A CA 1
ATOM 906 C C . ALA A 1 115 ? 1.019 -7.199 1.046 1.00 93.19 115 ALA A C 1
ATOM 908 O O . ALA A 1 115 ? 1.861 -7.403 1.907 1.00 93.19 115 ALA A O 1
ATOM 909 N N . TRP A 1 116 ? 0.572 -5.964 0.802 1.00 90.62 116 TRP A N 1
ATOM 910 C CA . TRP A 1 116 ? 1.009 -4.802 1.574 1.00 90.62 116 TRP A CA 1
ATOM 911 C C . TRP A 1 116 ? 0.720 -4.955 3.079 1.00 90.62 116 TRP A C 1
ATOM 913 O O . TRP A 1 116 ? 1.528 -4.543 3.906 1.00 90.62 116 TRP A O 1
ATOM 923 N N . TYR A 1 117 ? -0.378 -5.628 3.442 1.00 93.44 117 TYR A N 1
ATOM 924 C CA . TYR A 1 117 ? -0.735 -5.888 4.842 1.00 93.44 117 TYR A CA 1
ATOM 925 C C . TYR A 1 117 ? 0.234 -6.834 5.565 1.00 93.44 117 TYR A C 1
ATOM 927 O O . TYR A 1 117 ? 0.257 -6.841 6.794 1.00 93.44 117 TYR A O 1
ATOM 935 N N . ASP A 1 118 ? 1.076 -7.578 4.840 1.00 92.94 118 ASP A N 1
ATOM 936 C CA . ASP A 1 118 ? 2.107 -8.426 5.449 1.00 92.94 118 ASP A CA 1
ATOM 937 C C . ASP A 1 118 ? 3.120 -7.590 6.258 1.00 92.94 118 ASP A C 1
ATOM 939 O O . ASP A 1 118 ? 3.683 -8.081 7.235 1.00 92.94 118 ASP A O 1
ATOM 943 N N . ALA A 1 119 ? 3.290 -6.304 5.923 1.00 92.19 119 ALA A N 1
ATOM 944 C CA . ALA A 1 119 ? 4.135 -5.370 6.669 1.00 92.19 119 ALA A CA 1
ATOM 945 C C . ALA A 1 119 ? 3.605 -5.047 8.080 1.00 92.19 119 ALA A C 1
ATOM 947 O O . ALA A 1 119 ? 4.342 -4.503 8.896 1.00 92.19 119 ALA A O 1
ATOM 948 N N . MET A 1 120 ? 2.341 -5.366 8.381 1.00 93.62 120 MET A N 1
ATOM 949 C CA . MET A 1 120 ? 1.725 -5.110 9.690 1.00 93.62 120 MET A CA 1
ATOM 950 C C . MET A 1 120 ? 1.962 -6.251 10.697 1.00 93.62 120 MET A C 1
ATOM 952 O O . MET A 1 120 ? 1.403 -6.231 11.797 1.00 93.62 120 MET A O 1
ATOM 956 N N . ARG A 1 121 ? 2.759 -7.269 10.340 1.00 93.75 121 ARG A N 1
ATOM 957 C CA . ARG A 1 121 ? 3.166 -8.337 11.261 1.00 93.75 121 ARG A CA 1
ATOM 958 C C . ARG A 1 121 ? 4.120 -7.787 12.321 1.00 93.75 121 ARG A C 1
ATOM 960 O O . ARG A 1 121 ? 5.197 -7.299 11.997 1.00 93.75 121 ARG A O 1
ATOM 967 N N . LEU A 1 122 ? 3.726 -7.908 13.588 1.00 90.75 122 LEU A N 1
ATOM 968 C CA . LEU A 1 122 ? 4.605 -7.618 14.729 1.00 90.75 122 LEU A CA 1
ATOM 969 C C . LEU A 1 122 ? 5.546 -8.796 15.014 1.00 90.75 122 LEU A C 1
ATOM 971 O O . LEU A 1 122 ? 6.725 -8.601 15.286 1.00 90.75 122 LEU A O 1
ATOM 975 N N . ASP A 1 123 ? 5.019 -10.017 14.918 1.00 91.88 123 ASP A N 1
ATOM 976 C CA . ASP A 1 123 ? 5.790 -11.258 14.947 1.00 91.88 123 ASP A CA 1
ATOM 977 C C . ASP A 1 123 ? 5.949 -11.744 13.494 1.00 91.88 123 ASP A C 1
ATOM 979 O O . ASP A 1 123 ? 4.937 -12.006 12.838 1.00 91.88 123 ASP A O 1
ATOM 983 N N . PRO A 1 124 ? 7.179 -11.891 12.967 1.00 89.88 124 PRO A N 1
ATOM 984 C CA . PRO A 1 124 ? 7.406 -12.349 11.594 1.00 89.88 124 PRO A CA 1
ATOM 985 C C . PRO A 1 124 ? 6.764 -13.704 11.269 1.00 89.88 124 PRO A C 1
ATOM 987 O O . PRO A 1 124 ? 6.510 -14.001 10.103 1.00 89.88 124 PRO A O 1
ATOM 990 N N . THR A 1 125 ? 6.508 -14.528 12.285 1.00 93.31 125 THR A N 1
ATOM 991 C CA . THR A 1 125 ? 5.972 -15.885 12.136 1.00 93.31 125 THR A CA 1
ATOM 992 C C . THR A 1 125 ? 4.453 -15.962 12.276 1.00 93.31 125 THR A C 1
ATOM 994 O O . THR A 1 125 ? 3.870 -16.999 11.956 1.00 93.31 125 THR A O 1
ATOM 997 N N . LYS A 1 126 ? 3.793 -14.894 12.752 1.00 91.81 126 LYS A N 1
ATOM 998 C CA . LYS A 1 126 ? 2.364 -14.919 13.091 1.00 91.81 126 LYS A CA 1
ATOM 999 C C . LYS A 1 126 ? 1.620 -13.708 12.558 1.00 91.81 126 LYS A C 1
ATOM 1001 O O . LYS A 1 126 ? 2.017 -12.561 12.740 1.00 91.81 126 LYS A O 1
ATOM 1006 N N . ASP A 1 127 ? 0.459 -13.983 11.976 1.00 94.00 127 ASP A N 1
ATOM 1007 C CA . ASP A 1 127 ? -0.478 -12.942 11.588 1.00 94.00 127 ASP A CA 1
ATOM 1008 C C . ASP A 1 127 ? -1.307 -12.435 12.769 1.00 94.00 127 ASP A C 1
ATOM 1010 O O . ASP A 1 127 ? -1.770 -13.206 13.610 1.00 94.00 127 ASP A O 1
ATOM 1014 N N . ASN A 1 128 ? -1.535 -11.123 12.787 1.00 93.44 128 ASN A N 1
ATOM 1015 C CA . ASN A 1 128 ? -2.470 -10.459 13.689 1.00 93.44 128 ASN A CA 1
ATOM 1016 C C . ASN A 1 128 ? -3.725 -10.005 12.921 1.00 93.44 128 ASN A C 1
ATOM 1018 O O . ASN A 1 128 ? -3.860 -10.230 11.717 1.00 93.44 128 ASN A O 1
ATOM 1022 N N . VAL A 1 129 ? -4.664 -9.350 13.611 1.00 93.56 129 VAL A N 1
ATOM 1023 C CA . VAL A 1 129 ? -5.922 -8.877 13.001 1.00 93.56 129 VAL A CA 1
ATOM 1024 C C . VAL A 1 129 ? -5.703 -7.899 11.832 1.00 93.56 129 VAL A C 1
ATOM 1026 O O . VAL A 1 129 ? -6.524 -7.826 10.920 1.00 93.56 129 VAL A O 1
ATOM 1029 N N . LEU A 1 130 ? -4.593 -7.158 11.812 1.00 92.75 130 LEU A N 1
ATOM 1030 C CA . LEU A 1 130 ? -4.280 -6.216 10.737 1.00 92.75 130 LEU A CA 1
ATOM 1031 C C . LEU A 1 130 ? -3.618 -6.921 9.548 1.00 92.75 130 LEU A C 1
ATOM 1033 O O . LEU A 1 130 ? -4.013 -6.676 8.408 1.00 92.75 130 LEU A O 1
ATOM 1037 N N . SER A 1 131 ? -2.661 -7.819 9.798 1.00 95.00 131 SER A N 1
ATOM 1038 C CA . SER A 1 131 ? -1.902 -8.502 8.743 1.00 95.00 131 SER A CA 1
ATOM 1039 C C . SER A 1 131 ? -2.622 -9.703 8.122 1.00 95.00 131 SER A C 1
ATOM 1041 O O . SER A 1 131 ? -2.305 -10.079 6.997 1.00 95.00 131 SER A O 1
ATOM 1043 N N . GLN A 1 132 ? -3.613 -10.293 8.804 1.00 95.38 132 GLN A N 1
ATOM 1044 C CA . GLN A 1 132 ? -4.352 -11.452 8.298 1.00 95.38 132 GLN A CA 1
ATOM 1045 C C . GLN A 1 132 ? -5.113 -11.116 7.002 1.00 95.38 132 GLN A C 1
ATOM 1047 O O . GLN A 1 132 ? -5.999 -10.257 6.981 1.00 95.38 132 GLN A O 1
ATOM 1052 N N . ARG A 1 133 ? -4.770 -11.823 5.918 1.00 93.44 133 ARG A N 1
ATOM 1053 C CA . ARG A 1 133 ? -5.328 -11.636 4.564 1.00 93.44 133 ARG A CA 1
ATOM 1054 C C . ARG A 1 133 ? -6.392 -12.669 4.190 1.00 93.44 133 ARG A C 1
ATOM 1056 O O . ARG A 1 133 ? -7.097 -12.468 3.204 1.00 93.44 133 ARG A O 1
ATOM 1063 N N . ASN A 1 134 ? -6.495 -13.777 4.927 1.00 92.50 134 ASN A N 1
ATOM 1064 C CA . ASN A 1 134 ? -7.591 -14.729 4.774 1.00 92.50 134 ASN A CA 1
ATOM 1065 C C . ASN A 1 134 ? -8.821 -14.209 5.529 1.00 92.50 134 ASN A C 1
ATOM 1067 O O . ASN A 1 134 ? -8.763 -14.017 6.742 1.00 92.50 134 ASN A O 1
ATOM 1071 N N . ASP A 1 135 ? -9.926 -14.006 4.814 1.00 91.06 135 ASP A N 1
ATOM 1072 C CA . ASP A 1 135 ? -11.134 -13.372 5.350 1.00 91.06 135 ASP A CA 1
ATOM 1073 C C . ASP A 1 135 ? -11.783 -14.169 6.495 1.00 91.06 135 ASP A C 1
ATOM 1075 O O . ASP A 1 135 ? -12.244 -13.574 7.470 1.00 91.06 135 ASP A O 1
ATOM 1079 N N . GLU A 1 136 ? -11.765 -15.504 6.435 1.00 92.00 136 GLU A N 1
ATOM 1080 C CA . GLU A 1 136 ? -12.325 -16.376 7.479 1.00 92.00 136 GLU A CA 1
ATOM 1081 C C . GLU A 1 136 ? -11.479 -16.325 8.755 1.00 92.00 136 GLU A C 1
ATOM 1083 O O . GLU A 1 136 ? -11.995 -16.124 9.859 1.00 92.00 136 GLU A O 1
ATOM 1088 N N . LEU A 1 137 ? -10.154 -16.435 8.608 1.00 94.00 137 LEU A N 1
ATOM 1089 C CA . LEU A 1 137 ? -9.224 -16.317 9.733 1.00 94.00 137 LEU A CA 1
ATOM 1090 C C . LEU A 1 137 ? -9.250 -14.907 10.328 1.00 94.00 137 LEU A C 1
ATOM 1092 O O . LEU A 1 137 ? -9.189 -14.746 11.549 1.00 94.00 137 LEU A O 1
ATOM 1096 N N . HIS A 1 138 ? -9.374 -13.884 9.481 1.00 94.25 138 HIS A N 1
ATOM 1097 C CA . HIS A 1 138 ? -9.516 -12.498 9.902 1.00 94.25 138 HIS A CA 1
ATOM 1098 C C . HIS A 1 138 ? -10.809 -12.299 10.702 1.00 94.25 138 HIS A C 1
ATOM 1100 O O . HIS A 1 138 ? -10.768 -11.705 11.778 1.00 94.25 138 HIS A O 1
ATOM 1106 N N . ALA A 1 139 ? -11.941 -12.837 10.234 1.00 92.94 139 ALA A N 1
ATOM 1107 C CA . ALA A 1 139 ? -13.213 -12.776 10.951 1.00 92.94 139 ALA A CA 1
ATOM 1108 C C . ALA A 1 139 ? -13.134 -13.466 12.323 1.00 92.94 139 ALA A C 1
ATOM 1110 O O . ALA A 1 139 ? -13.552 -12.882 13.322 1.00 92.94 139 ALA A O 1
ATOM 1111 N N . SER A 1 140 ? -12.530 -14.658 12.385 1.00 94.62 140 SER A N 1
ATOM 1112 C CA . SER A 1 140 ? -12.298 -15.399 13.634 1.00 94.62 140 SER A CA 1
ATOM 1113 C C . SER A 1 140 ? -11.371 -14.652 14.600 1.00 94.62 140 SER A C 1
ATOM 1115 O O . SER A 1 140 ? -11.607 -14.604 15.803 1.00 94.62 140 SER A O 1
ATOM 1117 N N . THR A 1 141 ? -10.311 -14.023 14.094 1.00 93.00 141 THR A N 1
ATOM 1118 C CA . THR A 1 141 ? -9.377 -13.260 14.938 1.00 93.00 141 THR A CA 1
ATOM 1119 C C . THR A 1 141 ? -10.025 -11.975 15.449 1.00 93.00 141 THR A C 1
ATOM 1121 O O . THR A 1 141 ? -9.906 -11.646 16.627 1.00 93.00 141 THR A O 1
ATOM 1124 N N . ARG A 1 142 ? -10.774 -11.275 14.590 1.00 93.81 142 ARG A N 1
ATOM 1125 C CA . ARG A 1 142 ? -11.510 -10.060 14.953 1.00 93.81 142 ARG A CA 1
ATOM 1126 C C . ARG A 1 142 ? -12.590 -10.337 15.999 1.00 93.81 142 ARG A C 1
ATOM 1128 O O . ARG A 1 142 ? -12.756 -9.525 16.903 1.00 93.81 142 ARG A O 1
ATOM 1135 N N . SER A 1 143 ? -13.310 -11.458 15.905 1.00 93.62 143 SER A N 1
ATOM 1136 C CA . SER A 1 143 ? -14.359 -11.794 16.878 1.00 93.62 143 SER A CA 1
ATOM 1137 C C . SER A 1 143 ? -13.791 -12.033 18.278 1.00 93.62 143 SER A C 1
ATOM 1139 O O . SER A 1 143 ? -14.385 -11.580 19.252 1.00 93.62 143 SER A O 1
ATOM 1141 N N . LYS A 1 144 ? -12.595 -12.628 18.385 1.00 93.00 144 LYS A N 1
ATOM 1142 C CA . LYS A 1 144 ? -11.875 -12.781 19.663 1.00 93.00 144 LYS A CA 1
ATOM 1143 C C . LYS A 1 144 ? -11.523 -11.441 20.315 1.00 93.00 144 LYS A C 1
ATOM 1145 O O . LYS A 1 144 ? -11.451 -11.367 21.533 1.00 93.00 144 LYS A O 1
ATOM 1150 N N . MET A 1 145 ? -11.324 -10.384 19.524 1.00 89.94 145 MET A N 1
ATOM 1151 C CA . MET A 1 145 ? -11.036 -9.035 20.031 1.00 89.94 145 MET A CA 1
ATOM 1152 C C . MET A 1 145 ? -12.298 -8.216 20.335 1.00 89.94 145 MET A C 1
ATOM 1154 O O . MET A 1 145 ? -12.197 -7.157 20.949 1.00 89.94 145 MET A O 1
ATOM 1158 N N . ALA A 1 146 ? -13.484 -8.667 19.911 1.00 89.31 146 ALA A N 1
ATOM 1159 C CA . ALA A 1 146 ? -14.704 -7.863 19.968 1.00 89.31 146 ALA A CA 1
ATOM 1160 C C . ALA A 1 146 ? -15.091 -7.449 21.397 1.00 89.31 146 ALA A C 1
ATOM 1162 O O . ALA A 1 146 ? -15.555 -6.329 21.589 1.00 89.31 146 ALA A O 1
ATOM 1163 N N . ALA A 1 147 ? -14.856 -8.313 22.392 1.00 87.50 147 ALA A N 1
ATOM 1164 C CA . ALA A 1 147 ? -15.133 -8.013 23.798 1.00 87.50 147 ALA A CA 1
ATOM 1165 C C . ALA A 1 147 ? -14.339 -6.791 24.294 1.00 87.50 147 ALA A C 1
ATOM 1167 O O . ALA A 1 147 ? -14.929 -5.856 24.835 1.00 87.50 147 ALA A O 1
ATOM 1168 N N . GLY A 1 148 ? -13.039 -6.728 23.986 1.00 85.56 148 GLY A N 1
ATOM 1169 C CA . GLY A 1 148 ? -12.168 -5.615 24.383 1.00 85.56 148 GLY A CA 1
ATOM 1170 C C . GLY A 1 148 ? -12.527 -4.271 23.737 1.00 85.56 148 GLY A C 1
ATOM 1171 O O . GLY A 1 148 ? -12.242 -3.225 24.306 1.00 85.56 148 GLY A O 1
ATOM 1172 N N . TYR A 1 149 ? -13.203 -4.285 22.583 1.00 85.94 149 TYR A N 1
ATOM 1173 C CA . TYR A 1 149 ? -13.716 -3.078 21.917 1.00 85.94 149 TYR A CA 1
ATOM 1174 C C . TYR A 1 149 ? -15.211 -2.829 22.168 1.00 85.94 149 TYR A C 1
ATOM 1176 O O . TYR A 1 149 ? -15.775 -1.894 21.606 1.00 85.94 149 TYR A O 1
ATOM 1184 N N . SER A 1 150 ? -15.871 -3.649 22.994 1.00 84.81 150 SER A N 1
ATOM 1185 C CA . SER A 1 150 ? -17.303 -3.499 23.290 1.00 84.81 150 SER A CA 1
ATOM 1186 C C . SER A 1 150 ? -17.607 -2.350 24.256 1.00 84.81 150 SER A C 1
ATOM 1188 O O . SER A 1 150 ? -18.772 -1.992 24.417 1.00 84.81 150 SER A O 1
ATOM 1190 N N . GLY A 1 151 ? -16.580 -1.805 24.921 1.00 79.81 151 GLY A N 1
ATOM 1191 C CA . GLY A 1 151 ? -16.705 -0.760 25.943 1.00 79.81 151 GLY A CA 1
ATOM 1192 C C . GLY A 1 151 ? -17.280 -1.244 27.277 1.00 79.81 151 GLY A C 1
ATOM 1193 O O . GLY A 1 151 ? -17.351 -0.464 28.215 1.00 79.81 151 GLY A O 1
ATOM 1194 N N . LYS A 1 152 ? -17.670 -2.521 27.387 1.00 81.00 152 LYS A N 1
ATOM 1195 C CA . LYS A 1 152 ? -18.327 -3.070 28.584 1.00 81.00 152 LYS A CA 1
ATOM 1196 C C . LYS A 1 152 ? -17.374 -3.497 29.695 1.00 81.00 152 LYS A C 1
ATOM 1198 O O . LYS A 1 152 ? -17.827 -3.736 30.802 1.00 81.00 152 LYS A O 1
ATOM 1203 N N . GLU A 1 153 ? -16.090 -3.654 29.389 1.00 79.06 153 GLU A N 1
ATOM 1204 C CA . GLU A 1 153 ? -15.113 -4.214 30.335 1.00 79.06 153 GLU A CA 1
ATOM 1205 C C . GLU A 1 153 ? -14.235 -3.151 31.004 1.00 79.06 153 GLU A C 1
ATOM 1207 O O . GLU A 1 153 ? -13.380 -3.484 31.821 1.00 79.06 153 GLU A O 1
ATOM 1212 N N . VAL A 1 154 ? -14.427 -1.871 30.662 1.00 77.81 154 VAL A N 1
ATOM 1213 C CA . VAL A 1 154 ? -13.710 -0.759 31.291 1.00 77.81 154 VAL A CA 1
ATOM 1214 C C . VAL A 1 154 ? -14.717 0.214 31.884 1.00 77.81 154 VAL A C 1
ATOM 1216 O O . VAL A 1 154 ? -15.180 1.133 31.208 1.00 77.81 154 VAL A O 1
ATOM 1219 N N . ASP A 1 155 ? -15.027 0.006 33.162 1.00 83.38 155 ASP A N 1
ATOM 1220 C CA . ASP A 1 155 ? -15.788 0.968 33.952 1.00 83.38 155 ASP A CA 1
ATOM 1221 C C . ASP A 1 155 ? -15.037 2.306 34.016 1.00 83.38 155 ASP A C 1
ATOM 1223 O O . ASP A 1 155 ? -13.798 2.353 34.072 1.00 83.38 155 ASP A O 1
ATOM 1227 N N . ASP A 1 156 ? -15.799 3.398 33.974 1.00 86.12 156 ASP A N 1
ATOM 1228 C CA . ASP A 1 156 ? -15.298 4.772 34.041 1.00 86.12 156 ASP A CA 1
ATOM 1229 C C . ASP A 1 156 ? -14.201 5.100 33.007 1.00 86.12 156 ASP A C 1
ATOM 1231 O O . ASP A 1 156 ? -13.301 5.902 33.273 1.00 86.12 156 ASP A O 1
ATOM 1235 N N . LEU A 1 157 ? -14.257 4.503 31.807 1.00 86.00 157 LEU A N 1
ATOM 1236 C CA . LEU A 1 157 ? -13.281 4.765 30.740 1.00 86.00 157 LEU A CA 1
ATOM 1237 C C . LEU A 1 157 ? -13.169 6.264 30.414 1.00 86.00 157 LEU A C 1
ATOM 1239 O O . LEU A 1 157 ? -12.059 6.792 30.377 1.00 86.00 157 LEU A O 1
ATOM 1243 N N . GLU A 1 158 ? -14.301 6.941 30.202 1.00 87.50 158 GLU A N 1
ATOM 1244 C CA . GLU A 1 158 ? -14.345 8.376 29.883 1.00 87.50 158 GLU A CA 1
ATOM 1245 C C . GLU A 1 158 ? -13.763 9.241 31.023 1.00 87.50 158 GLU A C 1
ATOM 1247 O O . GLU A 1 158 ? -12.773 9.932 30.767 1.00 87.50 158 GLU A O 1
ATOM 1252 N N . PRO A 1 159 ? -14.224 9.131 32.293 1.00 90.88 159 PRO A N 1
ATOM 1253 C CA . PRO A 1 159 ? -13.611 9.851 33.415 1.00 90.88 159 PRO A CA 1
ATOM 1254 C C . PRO A 1 159 ? -12.100 9.626 33.564 1.00 90.88 159 PRO A C 1
ATOM 1256 O O . PRO A 1 159 ? -11.352 10.546 33.902 1.00 90.88 159 PRO A O 1
ATOM 1259 N N . ARG A 1 160 ? -11.618 8.402 33.311 1.00 88.56 160 ARG A N 1
ATOM 1260 C CA . ARG A 1 160 ? -10.187 8.075 33.404 1.00 88.56 160 ARG A CA 1
ATOM 1261 C C . ARG A 1 160 ? -9.367 8.706 32.283 1.00 88.56 160 ARG A C 1
ATOM 1263 O O . ARG A 1 160 ? -8.216 9.074 32.526 1.00 88.56 160 ARG A O 1
ATOM 1270 N N . ILE A 1 161 ? -9.925 8.818 31.078 1.00 89.56 161 ILE A N 1
ATOM 1271 C CA . ILE A 1 161 ? -9.290 9.532 29.963 1.00 89.56 161 ILE A CA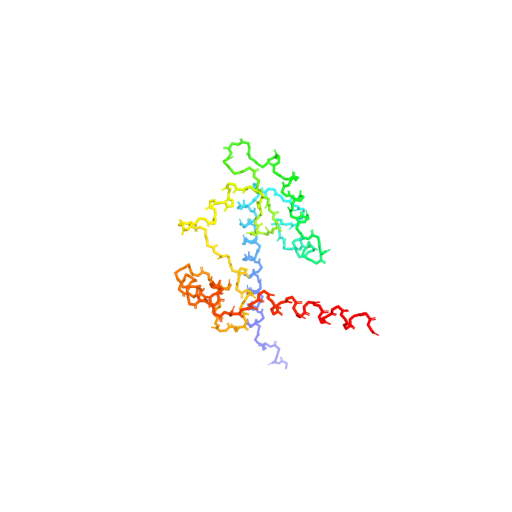 1
ATOM 1272 C C . ILE A 1 161 ? -9.208 11.024 30.293 1.00 89.56 161 ILE A C 1
ATOM 1274 O O . ILE A 1 161 ? -8.127 11.604 30.172 1.00 89.56 161 ILE A O 1
ATOM 1278 N N . ASP A 1 162 ? -10.300 11.613 30.782 1.00 92.19 162 ASP A N 1
ATOM 1279 C CA . ASP A 1 162 ? -10.355 13.032 31.141 1.00 92.19 162 ASP A CA 1
ATOM 1280 C C . ASP A 1 162 ? -9.332 13.385 32.223 1.00 92.19 162 ASP A C 1
ATOM 1282 O O . ASP A 1 162 ? -8.575 14.345 32.070 1.00 92.19 162 ASP A O 1
ATOM 1286 N N . ALA A 1 163 ? -9.229 12.565 33.274 1.00 91.00 163 ALA A N 1
ATOM 1287 C CA . ALA A 1 163 ? -8.244 12.753 34.337 1.00 91.00 163 ALA A CA 1
ATOM 1288 C C . ALA A 1 163 ? -6.792 12.718 33.821 1.00 91.00 163 ALA A C 1
ATOM 1290 O O . ALA A 1 163 ? -5.946 13.477 34.283 1.00 91.00 163 ALA A O 1
ATOM 1291 N N . ARG A 1 164 ? -6.480 11.853 32.847 1.00 87.19 164 ARG A N 1
ATOM 1292 C CA . ARG A 1 164 ? -5.133 11.778 32.253 1.00 87.19 164 ARG A CA 1
ATOM 1293 C C . ARG A 1 164 ? -4.847 12.942 31.310 1.00 87.19 164 ARG A C 1
ATOM 1295 O O . ARG A 1 164 ? -3.710 13.403 31.243 1.00 87.19 164 ARG A O 1
ATOM 1302 N N . ALA A 1 165 ? -5.857 13.414 30.587 1.00 87.06 165 ALA A N 1
ATOM 1303 C CA . ALA A 1 165 ? -5.719 14.562 29.703 1.00 87.06 165 ALA A CA 1
ATOM 1304 C C . ALA A 1 165 ? -5.485 15.864 30.486 1.00 87.06 165 ALA A C 1
ATOM 1306 O O . ALA A 1 165 ? -4.703 16.704 30.042 1.00 87.06 165 ALA A O 1
ATOM 1307 N N . THR A 1 166 ? -6.128 16.038 31.644 1.00 84.94 166 THR A N 1
ATOM 1308 C CA . THR A 1 166 ? -5.923 17.209 32.513 1.00 84.94 166 THR A CA 1
ATOM 1309 C C . THR A 1 166 ? -4.577 17.168 33.236 1.00 84.94 166 THR A C 1
ATOM 1311 O O . THR A 1 166 ? -3.878 18.180 33.246 1.00 84.94 166 THR A O 1
ATOM 1314 N N . ASP A 1 167 ? -4.164 16.003 33.743 1.00 81.81 167 ASP A N 1
ATOM 1315 C CA . ASP A 1 167 ? -2.846 15.791 34.366 1.00 81.81 167 ASP A CA 1
ATOM 1316 C C . ASP A 1 167 ? -1.690 16.097 33.392 1.00 81.81 167 ASP A C 1
ATOM 1318 O O . ASP A 1 167 ? -0.753 16.828 33.713 1.00 81.81 167 ASP A O 1
ATOM 1322 N N . GLY A 1 168 ? -1.803 15.646 32.136 1.00 73.38 168 GLY A N 1
ATOM 1323 C CA . GLY A 1 168 ? -0.819 15.947 31.092 1.00 73.38 168 GLY A CA 1
ATOM 1324 C C . GLY A 1 168 ? -0.693 17.441 30.762 1.00 73.38 168 GLY A C 1
ATOM 1325 O O . GLY A 1 168 ? 0.409 17.908 30.481 1.00 73.38 168 GLY A O 1
ATOM 1326 N N . LYS A 1 169 ? -1.787 18.215 30.833 1.00 68.69 169 LYS A N 1
ATOM 1327 C CA . LYS A 1 169 ? -1.731 19.676 30.642 1.00 68.69 169 LYS A CA 1
ATOM 1328 C C . LYS A 1 169 ? -1.029 20.375 31.802 1.00 68.69 169 LYS A C 1
ATOM 1330 O O . LYS A 1 169 ? -0.171 21.214 31.552 1.00 68.69 169 LYS A O 1
ATOM 1335 N N . ALA A 1 170 ? -1.325 19.974 33.039 1.00 66.31 170 ALA A N 1
ATOM 1336 C CA . ALA A 1 170 ? -0.678 20.525 34.230 1.00 66.31 170 ALA A CA 1
ATOM 1337 C C . ALA A 1 170 ? 0.842 20.265 34.254 1.00 66.31 170 ALA A C 1
ATOM 1339 O O . ALA A 1 170 ? 1.599 21.060 34.809 1.00 66.31 170 ALA A O 1
ATOM 1340 N N . HIS A 1 171 ? 1.304 19.175 33.629 1.00 67.19 171 HIS A N 1
ATOM 1341 C CA . HIS A 1 171 ? 2.731 18.892 33.464 1.00 67.19 171 HIS A CA 1
ATOM 1342 C C . HIS A 1 171 ? 3.407 19.721 32.358 1.00 67.19 171 HIS A C 1
ATOM 1344 O O . HIS A 1 171 ? 4.584 20.027 32.485 1.00 67.19 171 HIS A O 1
ATOM 1350 N N . CYS A 1 172 ? 2.701 20.095 31.284 1.00 59.53 172 CYS A N 1
ATOM 1351 C CA . CYS A 1 172 ? 3.260 20.947 30.222 1.00 59.53 172 CYS A CA 1
ATOM 1352 C C . CYS A 1 172 ? 3.289 22.445 30.574 1.00 59.53 172 CYS A C 1
ATOM 1354 O O . CYS A 1 172 ? 3.958 23.210 29.882 1.00 59.53 172 CYS A O 1
ATOM 1356 N N . GLU A 1 173 ? 2.539 22.865 31.594 1.00 59.19 173 GLU A N 1
ATOM 1357 C CA . GLU A 1 173 ? 2.457 24.259 32.054 1.00 59.19 173 GLU A CA 1
ATOM 1358 C C . GLU A 1 173 ? 3.440 24.596 33.200 1.00 59.19 173 GLU A C 1
ATOM 1360 O O . GLU A 1 173 ? 3.555 25.769 33.555 1.00 59.19 173 GLU A O 1
ATOM 1365 N N . ASN A 1 174 ? 4.169 23.606 33.741 1.00 47.75 174 ASN A N 1
ATOM 1366 C CA . ASN A 1 174 ? 5.262 23.775 34.718 1.00 47.75 174 ASN A CA 1
ATOM 1367 C C . ASN A 1 174 ? 6.633 23.529 34.076 1.00 47.75 174 ASN A C 1
ATOM 1369 O O . ASN A 1 174 ? 7.601 24.198 34.503 1.00 47.75 174 ASN A O 1
#

Radius of gyration: 25.17 Å; chains: 1; bounding box: 71×50×56 Å

InterPro domains:
  IPR036396 Cytochrome P450 superfamily [G3DSA:1.10.630.10] (25-173)
  IPR036396 Cytochrome P450 superfamily [SSF48264] (31-166)

Foldseek 3Di:
DPPPPPDCPVVVVVVVVVVVVVVCLVVVLVVLLVVCVLAAFDPPQQRALVQQVVLVVPVNVVVNLVVRQVVRQVPRDPPDPARTWHRNHSNDIDGPGVVVVCQLPDPPHPNWDDCVQLVVDPPVVDDALSSDGPSVVNVVRVVVCVVVVVPPPDPPPVVVVVVVVVVVVVVVVD

pLDDT: mean 85.71, std 12.65, range [45.84, 97.0]

Secondary structure (DSSP, 8-state):
---S-S-HHHHHHHHHHHHHHHHHHHHHHHHHHHHHTTS--STTTTT-THHHHHHHHTT-HHHHHHHHHHHHGGGT-TTSS---EEE-SSS-EEE--HHHHHHHTSTT-S----GGGGGG-SBTTB--TTT--SHHHHHHHHHHHTTTTSSSS-TTHHHHHHHHHHHHHHHH--